Protein AF-A0A929FS46-F1 (afdb_monomer_lite)

Radius of gyration: 23.74 Å; chains: 1; bounding box: 51×20×72 Å

Structure (mmCIF, N/CA/C/O backbone):
data_AF-A0A929FS46-F1
#
_entry.id   AF-A0A929FS46-F1
#
loop_
_atom_site.group_PDB
_atom_site.id
_atom_site.type_symbol
_atom_site.label_atom_id
_atom_site.label_alt_id
_atom_site.label_comp_id
_atom_site.label_asym_id
_atom_site.label_entity_id
_atom_site.label_seq_id
_atom_site.pdbx_PDB_ins_code
_atom_site.Cartn_x
_atom_site.Cartn_y
_atom_site.Cartn_z
_atom_site.occupancy
_atom_site.B_iso_or_equiv
_atom_site.auth_seq_id
_atom_site.auth_comp_id
_atom_site.auth_asym_id
_atom_site.auth_atom_id
_atom_site.pdbx_PDB_model_num
ATOM 1 N N . LEU A 1 1 ? 11.609 1.986 12.655 1.00 62.59 1 LEU A N 1
ATOM 2 C CA . LEU A 1 1 ? 11.751 0.921 11.627 1.00 62.59 1 LEU A CA 1
ATOM 3 C C . LEU A 1 1 ? 10.542 -0.022 11.507 1.00 62.59 1 LEU A C 1
ATOM 5 O O . LEU A 1 1 ? 10.439 -0.673 10.478 1.00 62.59 1 LEU A O 1
ATOM 9 N N . LEU A 1 2 ? 9.630 -0.122 12.491 1.00 81.88 2 LEU A N 1
ATOM 10 C CA . LEU A 1 2 ? 8.421 -0.961 12.360 1.00 81.88 2 LEU A CA 1
ATOM 11 C C . LEU A 1 2 ? 7.396 -0.398 11.364 1.00 81.88 2 LEU A C 1
ATOM 13 O O . LEU A 1 2 ? 6.859 -1.152 10.566 1.00 81.88 2 LEU A O 1
ATOM 17 N N . LEU A 1 3 ? 7.193 0.918 11.361 1.00 83.88 3 LEU A N 1
ATOM 18 C CA . LEU A 1 3 ? 6.229 1.587 10.486 1.00 83.88 3 LEU A CA 1
ATOM 19 C C . LEU A 1 3 ? 6.494 1.326 8.996 1.00 83.88 3 LEU A C 1
ATOM 21 O O . LEU A 1 3 ? 5.589 0.942 8.274 1.00 83.88 3 LEU A O 1
ATOM 25 N N . LEU A 1 4 ? 7.752 1.398 8.552 1.00 84.19 4 LEU A N 1
ATOM 26 C CA . LEU A 1 4 ? 8.120 1.071 7.165 1.00 84.19 4 LEU A CA 1
ATOM 27 C C . LEU A 1 4 ? 7.799 -0.381 6.780 1.00 84.19 4 LEU A C 1
ATOM 29 O O . LEU A 1 4 ? 7.547 -0.673 5.615 1.00 84.19 4 LEU A O 1
ATOM 33 N N . ARG A 1 5 ? 7.842 -1.310 7.745 1.00 88.69 5 ARG A N 1
ATOM 34 C CA . ARG A 1 5 ? 7.459 -2.707 7.502 1.00 88.69 5 ARG A CA 1
ATOM 35 C C . ARG A 1 5 ? 5.945 -2.854 7.396 1.00 88.69 5 ARG A C 1
ATOM 37 O O . ARG A 1 5 ? 5.501 -3.644 6.577 1.00 88.69 5 ARG A O 1
ATOM 44 N N . GLU A 1 6 ? 5.190 -2.096 8.188 1.00 90.06 6 GLU A N 1
ATOM 45 C CA . GLU A 1 6 ? 3.728 -2.030 8.079 1.00 90.06 6 GLU A CA 1
ATOM 46 C C . GLU A 1 6 ? 3.308 -1.426 6.741 1.00 90.06 6 GLU A C 1
ATOM 48 O O . GLU A 1 6 ? 2.55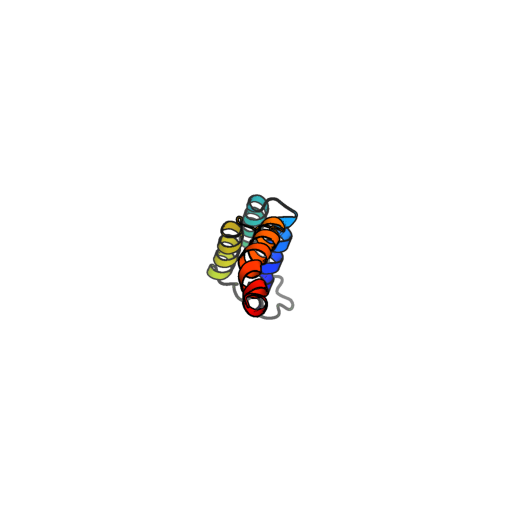4 -2.071 6.032 1.00 90.06 6 GLU A O 1
ATOM 53 N N . ILE A 1 7 ? 3.889 -0.291 6.332 1.00 89.56 7 ILE A N 1
ATOM 54 C CA . ILE A 1 7 ? 3.618 0.323 5.020 1.00 89.56 7 ILE A CA 1
ATOM 55 C C . ILE A 1 7 ? 3.901 -0.663 3.884 1.00 89.56 7 ILE A C 1
ATOM 57 O O . ILE A 1 7 ? 3.070 -0.846 3.005 1.00 89.56 7 ILE A O 1
ATOM 61 N N . ARG A 1 8 ? 5.043 -1.361 3.912 1.00 88.75 8 ARG A N 1
ATOM 62 C CA . ARG A 1 8 ? 5.349 -2.364 2.880 1.00 88.75 8 ARG A CA 1
ATOM 63 C C . ARG A 1 8 ? 4.350 -3.524 2.873 1.00 88.75 8 ARG A C 1
ATOM 65 O O . ARG A 1 8 ? 4.023 -4.039 1.810 1.00 88.75 8 ARG A O 1
ATOM 72 N N . ALA A 1 9 ? 3.910 -3.976 4.046 1.00 91.62 9 ALA A N 1
ATOM 73 C CA . ALA A 1 9 ? 2.905 -5.030 4.141 1.00 91.62 9 ALA A CA 1
ATOM 74 C C . ALA A 1 9 ? 1.545 -4.554 3.607 1.00 91.62 9 ALA A C 1
ATOM 76 O O . ALA A 1 9 ? 0.878 -5.305 2.901 1.00 91.62 9 ALA A O 1
ATOM 77 N N . ASP A 1 10 ? 1.180 -3.305 3.892 1.00 91.31 10 ASP A N 1
ATOM 78 C CA . ASP A 1 10 ? -0.037 -2.666 3.399 1.00 91.31 10 ASP A CA 1
ATOM 79 C C . ASP A 1 10 ? -0.002 -2.514 1.870 1.00 91.31 10 ASP A C 1
ATOM 81 O O . ASP A 1 10 ? -0.969 -2.863 1.200 1.00 91.31 10 ASP A O 1
ATOM 85 N N . GLN A 1 11 ? 1.135 -2.102 1.301 1.00 88.38 11 GLN A N 1
ATOM 86 C CA . GLN A 1 11 ? 1.351 -2.065 -0.152 1.00 88.38 11 GLN A CA 1
ATOM 87 C C . GLN A 1 11 ? 1.180 -3.450 -0.785 1.00 88.38 11 GLN A C 1
ATOM 89 O O . GLN A 1 11 ? 0.453 -3.599 -1.760 1.00 88.38 11 GLN A O 1
ATOM 94 N N . TRP A 1 12 ? 1.807 -4.480 -0.208 1.00 90.44 12 TRP A N 1
ATOM 95 C CA . TRP A 1 12 ? 1.674 -5.846 -0.716 1.00 90.44 12 TRP A CA 1
ATOM 96 C C . TRP A 1 12 ? 0.223 -6.345 -0.656 1.00 90.44 12 TRP A C 1
ATOM 98 O O . TRP A 1 12 ? -0.236 -7.044 -1.554 1.00 90.44 12 TRP A O 1
ATOM 108 N N . ALA A 1 13 ? -0.529 -5.962 0.378 1.00 90.69 13 ALA A N 1
ATOM 109 C CA . ALA A 1 13 ? -1.953 -6.263 0.450 1.00 90.69 13 ALA A CA 1
ATOM 110 C C . ALA A 1 13 ? -2.750 -5.508 -0.629 1.00 90.69 13 ALA A C 1
ATOM 112 O O . ALA A 1 13 ? -3.613 -6.111 -1.261 1.00 90.69 13 ALA A O 1
ATOM 113 N N . ALA A 1 14 ? -2.434 -4.238 -0.895 1.00 90.12 14 ALA A N 1
ATOM 114 C CA . ALA A 1 14 ? -3.089 -3.430 -1.927 1.00 90.12 14 ALA A CA 1
ATOM 115 C C . ALA A 1 14 ? -2.855 -3.945 -3.365 1.00 90.12 14 ALA A C 1
ATOM 117 O O . ALA A 1 14 ? -3.645 -3.645 -4.256 1.00 90.12 14 ALA A O 1
ATOM 118 N N . GLU A 1 15 ? -1.814 -4.751 -3.608 1.00 87.88 15 GLU A N 1
ATOM 119 C CA . GLU A 1 15 ? -1.644 -5.469 -4.885 1.00 87.88 15 GLU A CA 1
ATOM 120 C C . GLU A 1 15 ? -2.669 -6.607 -5.060 1.00 87.88 15 GLU A C 1
ATOM 122 O O . GLU A 1 15 ? -2.998 -6.990 -6.183 1.00 87.88 15 GLU A O 1
ATOM 127 N N . GLN A 1 16 ? -3.184 -7.150 -3.953 1.00 88.94 16 GLN A N 1
ATOM 128 C CA . GLN A 1 16 ? -4.038 -8.340 -3.924 1.00 88.94 16 GLN A CA 1
ATOM 129 C C . GLN A 1 16 ? -5.517 -8.019 -3.659 1.00 88.94 16 GLN A C 1
ATOM 131 O O . GLN A 1 16 ? -6.388 -8.815 -4.016 1.00 88.94 16 GLN A O 1
ATOM 136 N N . VAL A 1 17 ? -5.809 -6.885 -3.017 1.00 88.94 17 VAL A N 1
ATOM 137 C CA . VAL A 1 17 ? -7.162 -6.422 -2.678 1.00 88.94 17 VAL A CA 1
ATOM 138 C C . VAL A 1 17 ? -7.339 -4.942 -3.004 1.00 88.94 17 VAL A C 1
ATOM 140 O O . VAL A 1 17 ? -6.368 -4.209 -3.149 1.00 88.94 17 VAL A O 1
ATOM 143 N N . ASP A 1 18 ? -8.590 -4.486 -3.086 1.00 89.50 18 ASP A N 1
ATOM 144 C CA . ASP A 1 18 ? -8.896 -3.067 -3.278 1.00 89.50 18 ASP A CA 1
ATOM 145 C C . ASP A 1 18 ? -8.286 -2.214 -2.147 1.00 89.50 18 ASP A C 1
ATOM 147 O O . ASP A 1 18 ? -8.539 -2.448 -0.960 1.00 89.50 18 ASP A O 1
ATOM 151 N N . PHE A 1 19 ? -7.475 -1.224 -2.526 1.00 87.69 19 PHE A N 1
ATOM 152 C CA . PHE A 1 19 ? -6.752 -0.359 -1.596 1.00 87.69 19 PHE A CA 1
ATOM 153 C C . PHE A 1 19 ? -7.688 0.464 -0.694 1.00 87.69 19 PHE A C 1
ATOM 155 O O . PHE A 1 19 ? -7.345 0.738 0.457 1.00 87.69 19 PHE A O 1
ATOM 162 N N . LEU A 1 20 ? -8.879 0.834 -1.180 1.00 89.75 20 LEU A N 1
ATOM 163 C CA . LEU A 1 20 ? -9.856 1.604 -0.414 1.00 89.75 20 LEU A CA 1
ATOM 164 C C . LEU A 1 20 ? -10.523 0.723 0.646 1.00 89.75 20 LEU A C 1
ATOM 166 O O . LEU A 1 20 ? -10.665 1.145 1.793 1.00 89.75 20 LEU A O 1
ATOM 170 N N . LEU A 1 21 ? -10.852 -0.522 0.286 1.00 92.00 21 LEU A N 1
ATOM 171 C CA . LEU A 1 21 ? -11.360 -1.526 1.226 1.00 92.00 21 LEU A CA 1
ATOM 172 C C . LEU A 1 21 ? -10.312 -1.835 2.303 1.00 92.00 21 LEU A C 1
ATOM 174 O O . LEU A 1 21 ? -10.634 -1.935 3.489 1.00 92.00 21 LEU A O 1
ATOM 178 N N . LEU A 1 22 ? -9.039 -1.929 1.912 1.00 91.44 22 LEU A N 1
ATOM 179 C CA . LEU A 1 22 ? -7.936 -2.112 2.848 1.00 91.44 22 LEU A CA 1
ATOM 180 C C . LEU A 1 22 ? -7.828 -0.932 3.831 1.00 91.44 22 LEU A C 1
ATOM 182 O O . LEU A 1 22 ? -7.786 -1.160 5.042 1.00 91.44 22 LEU A O 1
ATOM 186 N N . ALA A 1 23 ? -7.858 0.313 3.348 1.00 91.25 23 ALA A N 1
ATOM 187 C CA . ALA A 1 23 ? -7.827 1.504 4.201 1.00 91.25 23 ALA A CA 1
ATOM 188 C C . ALA A 1 23 ? -9.028 1.571 5.167 1.00 91.25 23 ALA A C 1
ATOM 190 O O . ALA A 1 23 ? -8.863 1.884 6.349 1.00 91.25 23 ALA A O 1
ATOM 191 N N . GLU A 1 24 ? -10.226 1.216 4.697 1.00 91.38 24 GLU A N 1
ATOM 192 C CA . GLU A 1 24 ? -11.431 1.145 5.525 1.00 91.38 24 GLU A CA 1
ATOM 193 C C . GLU A 1 24 ? -11.287 0.092 6.634 1.00 91.38 24 GLU A C 1
ATOM 195 O O . GLU A 1 24 ? -11.545 0.373 7.807 1.00 91.38 24 GLU A O 1
ATOM 200 N N . SER A 1 25 ? -10.798 -1.103 6.291 1.00 90.94 25 SER A N 1
ATOM 201 C CA . SER A 1 25 ? -10.586 -2.180 7.260 1.00 90.94 25 SER A CA 1
ATOM 202 C C . SER A 1 25 ? -9.599 -1.783 8.367 1.00 90.94 25 SER A C 1
ATOM 204 O O . SER A 1 25 ? -9.829 -2.087 9.540 1.00 90.94 25 SER A O 1
ATOM 206 N N . LEU A 1 26 ? -8.548 -1.024 8.032 1.00 89.19 26 LEU A N 1
ATOM 207 C CA . LEU A 1 26 ? -7.587 -0.499 9.005 1.00 89.19 26 LEU A CA 1
ATOM 208 C C . LEU A 1 26 ? -8.243 0.485 9.983 1.00 89.19 26 LEU A C 1
ATOM 210 O O . LEU A 1 26 ? -7.988 0.413 11.189 1.00 89.19 26 LEU A O 1
ATOM 214 N N . LEU A 1 27 ? -9.120 1.367 9.491 1.00 88.38 27 LEU A N 1
ATOM 215 C CA . LEU A 1 27 ? -9.898 2.277 10.337 1.00 88.38 27 LEU A CA 1
ATOM 216 C C . LEU A 1 27 ? -10.862 1.521 11.259 1.00 88.38 27 LEU A C 1
ATOM 218 O O . LEU A 1 27 ? -10.979 1.866 12.440 1.00 88.38 27 LEU A O 1
ATOM 222 N N . MET A 1 28 ? -11.520 0.469 10.763 1.00 88.12 28 MET A N 1
ATOM 223 C CA . MET A 1 28 ? -12.410 -0.364 11.581 1.00 88.12 28 MET A CA 1
ATOM 224 C C . MET A 1 28 ? -11.656 -1.060 12.720 1.00 88.12 28 MET A C 1
ATOM 226 O O . MET A 1 28 ? -12.106 -1.042 13.863 1.00 88.12 28 MET A O 1
ATOM 230 N N . VAL A 1 29 ? -10.482 -1.634 12.441 1.00 84.19 29 VAL A N 1
ATOM 231 C CA . VAL A 1 29 ? -9.692 -2.355 13.454 1.00 84.19 29 VAL A CA 1
ATOM 232 C C . VAL A 1 29 ? -9.225 -1.428 14.575 1.00 84.19 29 VAL A C 1
ATOM 234 O O . VAL A 1 29 ? -9.264 -1.813 15.740 1.00 84.19 29 VAL A O 1
ATOM 237 N N . VAL A 1 30 ? -8.804 -0.203 14.252 1.00 79.38 30 VAL A N 1
ATOM 238 C CA . VAL A 1 30 ? -8.315 0.746 15.269 1.00 79.38 30 VAL A CA 1
ATOM 239 C C . VAL A 1 30 ? -9.445 1.435 16.032 1.00 79.38 30 VAL A C 1
ATOM 241 O O . VAL A 1 30 ? -9.256 1.825 17.183 1.00 79.38 30 VAL A O 1
ATOM 244 N N . SER A 1 31 ? -10.625 1.574 15.427 1.00 79.31 31 SER A N 1
ATOM 245 C CA . SER A 1 31 ? -11.808 2.103 16.118 1.00 79.31 31 SER A CA 1
ATOM 246 C C . SER A 1 31 ? -12.490 1.075 17.027 1.00 79.31 31 SER A C 1
ATOM 248 O O . SER A 1 31 ? -13.273 1.464 17.897 1.00 79.31 31 SER A O 1
ATOM 250 N N . ALA A 1 32 ? -12.177 -0.217 16.880 1.00 76.56 32 ALA A N 1
ATOM 251 C CA . ALA A 1 32 ? -12.696 -1.257 17.753 1.00 76.56 32 ALA A CA 1
ATOM 252 C C . ALA A 1 32 ? -12.187 -1.069 19.199 1.00 76.56 32 ALA A C 1
ATOM 254 O O . ALA A 1 32 ? -10.979 -0.942 19.424 1.00 76.56 32 ALA A O 1
ATOM 255 N N . PRO A 1 33 ? -13.076 -1.067 20.211 1.00 62.03 33 PRO A N 1
ATOM 256 C CA . PRO A 1 33 ? -12.661 -0.932 21.598 1.00 62.03 33 PRO A CA 1
ATOM 257 C C . PRO A 1 33 ? -11.817 -2.142 22.007 1.00 62.03 33 PRO A C 1
ATOM 259 O O . PRO A 1 33 ? -12.307 -3.268 22.092 1.00 62.03 33 PRO A O 1
ATOM 262 N N . LEU A 1 34 ? -10.533 -1.897 22.272 1.00 62.84 34 LEU A N 1
ATOM 263 C CA . LEU A 1 34 ? -9.609 -2.901 22.785 1.00 62.84 34 LEU A CA 1
ATOM 264 C C . LEU A 1 34 ? -10.052 -3.309 24.194 1.00 62.84 34 LEU A C 1
ATOM 266 O O . LEU A 1 34 ? -9.750 -2.623 25.174 1.00 62.84 34 LEU A O 1
ATOM 270 N N . MET A 1 35 ? -10.759 -4.433 24.307 1.00 56.12 35 MET A N 1
ATOM 271 C CA . MET A 1 35 ? -10.958 -5.101 25.590 1.00 56.12 35 MET A CA 1
ATOM 272 C C . MET A 1 35 ? -9.603 -5.628 26.065 1.00 56.12 35 MET A C 1
ATOM 274 O O . MET A 1 35 ? -9.140 -6.684 25.643 1.00 56.12 35 MET A O 1
ATOM 278 N N . HIS A 1 36 ? -8.921 -4.837 26.890 1.00 55.69 36 HIS A N 1
ATOM 279 C CA . HIS A 1 36 ? -7.628 -5.200 27.453 1.00 55.69 36 HIS A CA 1
ATOM 280 C C . HIS A 1 36 ? -7.838 -6.290 28.510 1.00 55.69 36 HIS A C 1
ATOM 282 O O . HIS A 1 36 ? -8.370 -6.026 29.585 1.00 55.69 36 HIS A O 1
ATOM 288 N N . SER A 1 37 ? -7.421 -7.520 28.206 1.00 53.16 37 SER A N 1
ATOM 289 C CA . SER A 1 37 ? -7.243 -8.563 29.220 1.00 53.16 37 SER A CA 1
ATOM 290 C C . SER A 1 37 ? -5.978 -8.238 30.015 1.00 53.16 37 SER A C 1
ATOM 292 O O . SER A 1 37 ? -4.897 -8.160 29.438 1.00 53.16 37 SER A O 1
ATOM 294 N N . GLU A 1 38 ? -6.095 -8.036 31.329 1.00 53.78 38 GLU A N 1
ATOM 295 C CA . GLU A 1 38 ? -5.012 -7.556 32.210 1.00 53.78 38 GLU A CA 1
ATOM 296 C C . GLU A 1 38 ? -3.828 -8.531 32.396 1.00 53.78 38 GLU A C 1
ATOM 298 O O . GLU A 1 38 ? -2.885 -8.261 33.138 1.00 53.78 38 GLU A O 1
ATOM 303 N N . SER A 1 39 ? -3.819 -9.671 31.714 1.00 53.91 39 SER A N 1
ATOM 304 C CA . SER A 1 39 ? -2.769 -10.676 31.840 1.00 53.91 39 SER A CA 1
ATOM 305 C C . SER A 1 39 ? -1.734 -10.544 30.715 1.00 53.91 39 SER A C 1
ATOM 307 O O . SER A 1 39 ? -1.947 -11.036 29.610 1.00 53.91 39 SER A O 1
ATOM 309 N N . PHE A 1 40 ? -0.574 -9.958 31.030 1.00 52.16 40 PHE A N 1
ATOM 310 C CA . PHE A 1 40 ? 0.662 -10.057 30.233 1.00 52.16 40 PHE A CA 1
ATOM 311 C C . PHE A 1 40 ? 0.713 -9.263 28.906 1.00 52.16 40 PHE A C 1
ATOM 313 O O . PHE A 1 40 ? 1.127 -9.768 27.863 1.00 52.16 40 PHE A O 1
ATOM 320 N N . CYS A 1 41 ? 0.389 -7.969 28.938 1.00 54.06 41 CYS A N 1
ATOM 321 C CA . CYS A 1 41 ? 0.710 -7.071 27.824 1.00 54.06 41 CYS A CA 1
ATOM 322 C C . CYS A 1 41 ? 2.190 -6.657 27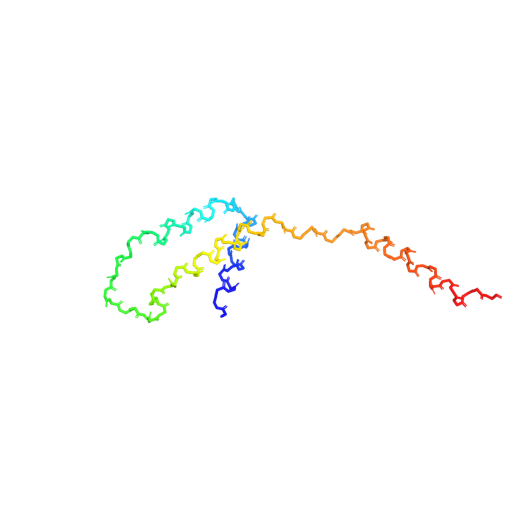.871 1.00 54.06 41 CYS A C 1
ATOM 324 O O . CYS A 1 41 ? 2.589 -5.820 28.681 1.00 54.06 41 CYS A O 1
ATOM 326 N N . ALA A 1 42 ? 3.018 -7.206 26.977 1.00 54.53 42 ALA A N 1
ATOM 327 C CA . ALA A 1 42 ? 4.307 -6.592 26.666 1.00 54.53 42 ALA A CA 1
ATOM 328 C C . ALA A 1 42 ? 4.050 -5.155 26.169 1.00 54.53 42 ALA A C 1
ATOM 330 O O . ALA A 1 42 ? 3.189 -4.941 25.315 1.00 54.53 42 ALA A O 1
ATOM 331 N N . ALA A 1 43 ? 4.782 -4.170 26.698 1.00 52.12 43 ALA A N 1
ATOM 332 C CA . ALA A 1 43 ? 4.581 -2.731 26.476 1.00 52.12 43 ALA A CA 1
ATOM 333 C C . ALA A 1 43 ? 4.890 -2.236 25.039 1.00 52.12 43 ALA A C 1
ATOM 335 O O . ALA A 1 43 ? 5.335 -1.110 24.841 1.00 52.12 43 ALA A O 1
ATOM 336 N N . PHE A 1 44 ? 4.651 -3.058 24.016 1.00 53.25 44 PHE A N 1
ATOM 337 C CA . PHE A 1 44 ? 4.690 -2.653 22.609 1.00 53.25 44 PHE A CA 1
ATOM 338 C C . PHE A 1 44 ? 3.411 -1.924 22.163 1.00 53.25 44 PHE A C 1
ATOM 340 O O . PHE A 1 44 ? 3.398 -1.338 21.084 1.00 53.25 44 PHE A O 1
ATOM 347 N N . SER A 1 45 ? 2.351 -1.947 22.982 1.00 50.31 45 SER A N 1
ATOM 348 C CA . SER A 1 45 ? 1.011 -1.444 22.638 1.00 50.31 45 SER A CA 1
ATOM 349 C C . SER A 1 45 ? 0.619 -0.128 23.324 1.00 50.31 45 SER A C 1
ATOM 351 O O . SER A 1 45 ? -0.550 0.252 23.261 1.00 50.31 45 SER A O 1
ATOM 353 N N . CYS A 1 46 ? 1.539 0.581 23.988 1.00 48.22 46 CYS A N 1
ATOM 354 C CA . CYS A 1 46 ? 1.229 1.891 24.570 1.00 48.22 46 CYS A CA 1
ATOM 355 C C . CYS A 1 46 ? 0.921 2.883 23.443 1.00 48.22 46 CYS A C 1
ATOM 357 O O . CYS A 1 46 ? 1.838 3.479 22.893 1.00 48.22 46 CYS A O 1
ATOM 359 N N . ALA A 1 47 ? -0.364 2.973 23.085 1.00 56.16 47 ALA A N 1
ATOM 360 C CA . ALA A 1 47 ? -0.968 3.850 22.094 1.00 56.16 47 ALA A CA 1
ATOM 361 C C . ALA A 1 47 ? -0.083 4.063 20.859 1.00 56.16 47 ALA A C 1
ATOM 363 O O . ALA A 1 47 ? 0.708 5.006 20.809 1.00 56.16 47 ALA A O 1
ATOM 364 N N . ALA A 1 48 ? -0.239 3.217 19.832 1.00 59.12 48 ALA A N 1
ATOM 365 C CA . ALA A 1 48 ? 0.245 3.596 18.509 1.00 59.12 48 ALA A CA 1
ATOM 366 C C . ALA A 1 48 ? -0.282 5.020 18.227 1.00 59.12 48 ALA A C 1
ATOM 368 O O . ALA A 1 48 ? -1.497 5.230 18.290 1.00 59.12 48 ALA A O 1
ATOM 369 N N . PRO A 1 49 ? 0.600 6.020 18.042 1.00 63.50 49 PRO A N 1
ATOM 370 C CA . PRO A 1 49 ? 0.166 7.404 17.922 1.00 63.50 49 PRO A CA 1
ATOM 371 C C . PRO A 1 49 ? -0.776 7.508 16.723 1.00 63.50 49 PRO A C 1
ATOM 373 O O . PRO A 1 49 ? -0.531 6.845 15.717 1.00 63.50 49 PRO A O 1
ATOM 376 N N . LYS A 1 50 ? -1.838 8.323 16.805 1.00 64.50 50 LYS A N 1
ATOM 377 C CA . LYS A 1 50 ? -2.776 8.537 15.680 1.00 64.50 50 LYS A CA 1
ATOM 378 C C . LYS A 1 50 ? -2.039 8.785 14.358 1.00 64.50 50 LYS A C 1
ATOM 380 O O . LYS A 1 50 ? -2.381 8.174 13.351 1.00 64.50 50 LYS A O 1
ATOM 385 N N . ASN A 1 51 ? -0.951 9.549 14.430 1.00 77.56 51 ASN A N 1
ATOM 386 C CA . ASN A 1 51 ? -0.066 9.866 13.313 1.00 77.56 51 ASN A CA 1
ATOM 387 C C . ASN A 1 51 ? 0.471 8.621 12.582 1.00 77.56 51 ASN A C 1
ATOM 389 O O . ASN A 1 51 ? 0.719 8.685 11.392 1.00 77.56 51 ASN A O 1
ATOM 393 N N . ARG A 1 52 ? 0.629 7.472 13.256 1.00 83.06 52 ARG A N 1
ATOM 394 C CA . ARG A 1 52 ? 1.115 6.226 12.641 1.00 83.06 52 ARG A CA 1
ATOM 395 C C . ARG A 1 52 ? 0.068 5.544 11.765 1.00 83.06 52 ARG A C 1
ATOM 397 O O . ARG A 1 52 ? 0.431 4.943 10.761 1.00 83.06 52 ARG A O 1
ATOM 404 N N . LEU A 1 53 ? -1.204 5.569 12.163 1.00 86.06 53 LEU A N 1
ATOM 405 C CA . LEU A 1 53 ? -2.281 5.049 11.316 1.00 86.06 53 LEU A CA 1
ATOM 406 C C . LEU A 1 53 ? -2.518 5.993 10.135 1.00 86.06 53 LEU A C 1
ATOM 408 O O . LEU A 1 53 ? -2.661 5.529 9.011 1.00 86.06 53 LEU A O 1
ATOM 412 N N . GLU A 1 54 ? -2.499 7.297 10.394 1.00 86.88 54 GLU A N 1
ATOM 413 C CA . GLU A 1 54 ? -2.592 8.329 9.362 1.00 86.88 54 GLU A CA 1
ATOM 414 C C . GLU A 1 54 ? -1.486 8.166 8.310 1.00 86.88 54 GLU A C 1
ATOM 416 O O . GLU A 1 54 ? -1.798 8.028 7.135 1.00 86.88 54 GLU A O 1
ATOM 421 N N . GLU A 1 55 ? -0.228 8.000 8.729 1.00 87.88 55 GLU A N 1
ATOM 422 C CA . GLU A 1 55 ? 0.914 7.780 7.828 1.00 87.88 55 GLU A CA 1
ATOM 423 C C . GLU A 1 55 ? 0.767 6.504 6.975 1.00 87.88 55 GLU A C 1
ATOM 425 O O . GLU A 1 55 ? 1.157 6.483 5.810 1.00 87.88 55 GLU A O 1
ATOM 430 N N . ARG A 1 56 ? 0.155 5.439 7.516 1.00 90.50 56 ARG A N 1
ATOM 431 C CA . ARG A 1 56 ? -0.129 4.208 6.754 1.00 90.50 56 ARG A CA 1
ATOM 432 C C . ARG A 1 56 ? -1.232 4.407 5.716 1.00 90.50 56 ARG A C 1
ATOM 434 O O . ARG A 1 56 ? -1.104 3.917 4.598 1.00 90.50 56 ARG A O 1
ATOM 441 N N . ILE A 1 57 ? -2.300 5.120 6.076 1.00 87.44 57 ILE A N 1
ATOM 442 C CA . ILE A 1 57 ? -3.413 5.416 5.164 1.00 87.44 57 ILE A CA 1
ATOM 443 C C . ILE A 1 57 ? -2.953 6.373 4.062 1.00 87.44 57 ILE A C 1
ATOM 445 O O . ILE A 1 57 ? -3.244 6.136 2.894 1.00 87.44 57 ILE A O 1
ATOM 449 N N . GLU A 1 58 ? -2.201 7.417 4.405 1.00 88.50 58 GLU A N 1
ATOM 450 C CA . GLU A 1 58 ? -1.645 8.352 3.427 1.00 88.50 58 GLU A CA 1
ATOM 451 C C . GLU A 1 58 ? -0.702 7.650 2.446 1.00 88.50 58 GLU A C 1
ATOM 453 O O . GLU A 1 58 ? -0.820 7.868 1.242 1.00 88.50 58 GLU A O 1
ATOM 458 N N . ALA A 1 59 ? 0.178 6.763 2.927 1.00 86.44 59 ALA A N 1
ATOM 459 C CA . ALA A 1 59 ? 1.045 5.97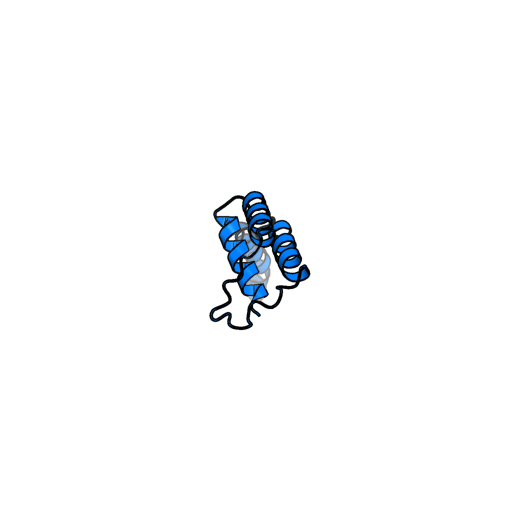2 2.056 1.00 86.44 59 ALA A CA 1
ATOM 460 C C . ALA A 1 59 ? 0.236 5.066 1.110 1.00 86.44 59 ALA A C 1
ATOM 462 O O . ALA A 1 59 ? 0.455 5.095 -0.099 1.00 86.44 59 ALA A O 1
ATOM 463 N N . LEU A 1 60 ? -0.760 4.338 1.635 1.00 87.00 60 LEU A N 1
ATOM 464 C CA . LEU A 1 60 ? -1.664 3.500 0.837 1.00 87.00 60 LEU A 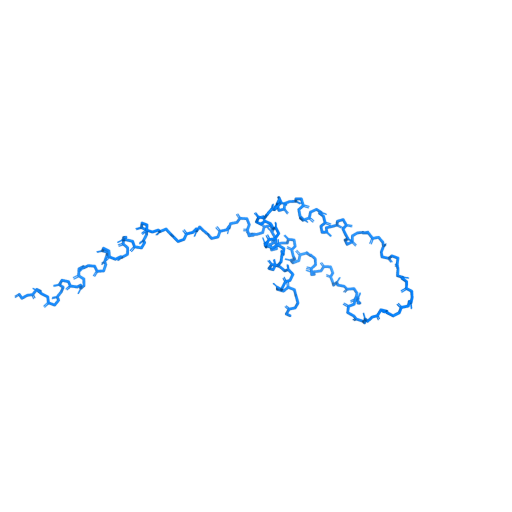CA 1
ATOM 465 C C . LEU A 1 60 ? -2.381 4.278 -0.278 1.00 87.00 60 LEU A C 1
ATOM 467 O O . LEU A 1 60 ? -2.530 3.766 -1.384 1.00 87.00 60 LEU A O 1
ATOM 471 N N . LEU A 1 61 ? -2.821 5.508 0.004 1.00 84.69 61 LEU A N 1
ATOM 472 C CA . LEU A 1 61 ? -3.524 6.360 -0.961 1.00 84.69 61 LEU A CA 1
ATOM 473 C C . LEU A 1 61 ? -2.574 7.047 -1.957 1.00 84.69 61 LEU A C 1
ATOM 475 O O . LEU A 1 61 ? -2.956 7.314 -3.096 1.00 84.69 61 LEU A O 1
ATOM 479 N N . ALA A 1 62 ? -1.339 7.351 -1.556 1.00 82.50 62 ALA A N 1
ATOM 480 C CA . ALA A 1 62 ? -0.353 7.996 -2.422 1.00 82.50 62 ALA A CA 1
ATOM 481 C C . ALA A 1 62 ? 0.217 7.036 -3.482 1.00 82.50 62 ALA A C 1
ATOM 483 O O . ALA A 1 62 ? 0.499 7.447 -4.610 1.00 82.50 62 ALA A O 1
ATOM 484 N N . GLU A 1 63 ? 0.361 5.752 -3.147 1.00 66.00 63 GLU A N 1
ATOM 485 C CA . GLU A 1 63 ? 1.039 4.749 -3.982 1.00 66.00 63 GLU A CA 1
ATOM 486 C C . GLU A 1 63 ? 0.163 4.053 -5.028 1.00 66.00 63 GLU A C 1
ATOM 488 O O . GLU A 1 63 ? 0.647 3.181 -5.748 1.00 66.00 63 GLU A O 1
ATOM 493 N N . THR A 1 64 ? -1.079 4.508 -5.234 1.00 61.16 64 THR A N 1
ATOM 494 C CA . THR A 1 64 ? -1.902 4.095 -6.392 1.00 61.16 64 THR A CA 1
ATOM 495 C C . THR A 1 64 ? -1.196 4.293 -7.747 1.00 61.16 64 THR A C 1
ATOM 497 O O . THR A 1 64 ? -1.579 3.691 -8.750 1.00 61.16 64 THR A O 1
ATOM 500 N N . HIS A 1 65 ? -0.133 5.101 -7.791 1.00 58.00 65 HIS A N 1
ATOM 501 C CA . HIS A 1 65 ? 0.832 5.141 -8.886 1.00 58.00 65 HIS A CA 1
ATOM 502 C C . HIS A 1 65 ? 1.929 4.083 -8.697 1.00 58.00 65 HIS A C 1
ATOM 504 O O . HIS A 1 65 ? 3.069 4.404 -8.358 1.00 58.00 65 HIS A O 1
ATOM 510 N N . LEU A 1 66 ? 1.612 2.814 -8.962 1.00 62.03 66 LEU A N 1
ATOM 511 C CA . LEU A 1 66 ? 2.648 1.787 -9.080 1.00 62.03 66 LEU A CA 1
ATOM 512 C C . LEU A 1 66 ? 3.676 2.215 -10.147 1.00 62.03 66 LEU A C 1
ATOM 514 O O . LEU A 1 66 ? 3.279 2.691 -11.221 1.00 62.03 66 LEU A O 1
ATOM 518 N N . PRO A 1 67 ? 4.991 2.051 -9.900 1.00 62.03 67 PRO A N 1
ATOM 519 C CA . PRO A 1 67 ? 5.988 2.282 -10.931 1.00 62.03 67 PRO A CA 1
ATOM 520 C C . PRO A 1 67 ? 5.673 1.360 -12.108 1.00 62.03 67 PRO A C 1
ATOM 522 O O . PRO A 1 67 ? 5.596 0.140 -11.953 1.00 62.03 67 PRO A O 1
ATOM 525 N N . GLN A 1 68 ? 5.456 1.948 -13.288 1.00 68.19 68 GLN A N 1
ATOM 526 C CA . GLN A 1 68 ? 5.244 1.164 -14.499 1.00 68.1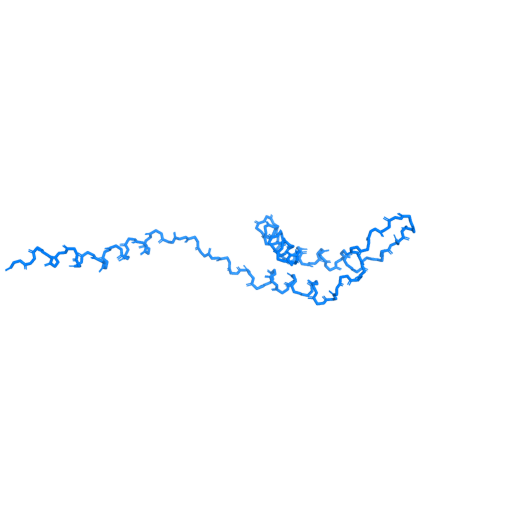9 68 GLN A CA 1
ATOM 527 C C . GLN A 1 68 ? 6.403 0.171 -14.656 1.00 68.19 68 GLN A C 1
ATOM 529 O O . GLN A 1 68 ? 7.561 0.556 -14.448 1.00 68.19 68 GLN A O 1
ATOM 534 N N . PRO A 1 69 ? 6.116 -1.092 -15.024 1.00 73.38 69 PRO A N 1
ATOM 535 C CA . PRO A 1 69 ? 7.166 -2.067 -15.259 1.00 73.38 69 PRO A CA 1
ATOM 536 C C . PRO A 1 69 ? 8.168 -1.496 -16.269 1.00 73.38 69 PRO A C 1
ATOM 538 O O . PRO A 1 69 ? 7.770 -0.739 -17.165 1.00 73.38 69 PRO A O 1
ATOM 541 N N . PRO A 1 70 ? 9.464 -1.829 -16.133 1.00 74.31 70 PRO A N 1
ATOM 542 C CA . PRO A 1 70 ? 10.501 -1.275 -16.988 1.00 74.31 70 PRO A CA 1
ATOM 543 C C . PRO A 1 70 ? 10.124 -1.483 -18.456 1.00 74.31 70 PRO A C 1
ATOM 545 O O . PRO A 1 70 ? 9.984 -2.609 -18.934 1.00 74.31 70 PRO A O 1
ATOM 548 N N . ASN A 1 71 ? 9.915 -0.376 -19.167 1.00 82.50 71 ASN A N 1
ATOM 549 C CA . ASN A 1 71 ? 9.488 -0.420 -20.554 1.00 82.50 71 ASN A CA 1
ATOM 550 C C . ASN A 1 71 ? 10.669 -0.867 -21.425 1.00 82.50 71 ASN A C 1
ATOM 552 O O . ASN A 1 71 ? 11.598 -0.094 -21.667 1.00 82.50 71 ASN A O 1
ATOM 556 N N . TRP A 1 72 ? 10.622 -2.105 -21.920 1.00 84.94 72 TRP A N 1
ATOM 557 C CA . TRP A 1 72 ? 11.656 -2.669 -22.791 1.00 84.94 72 TRP A CA 1
ATOM 558 C C . TRP A 1 72 ? 11.921 -1.807 -24.036 1.00 84.94 72 TRP A C 1
ATOM 560 O O . TRP A 1 72 ? 13.066 -1.676 -24.467 1.00 84.94 72 TRP A O 1
ATOM 570 N N . TYR A 1 73 ? 10.894 -1.133 -24.567 1.00 88.56 73 TYR A N 1
ATOM 571 C CA . TYR A 1 73 ? 11.065 -0.187 -25.671 1.00 88.56 73 TYR A CA 1
ATOM 572 C C . TYR A 1 73 ? 11.933 1.010 -25.268 1.00 88.56 73 TYR A C 1
ATOM 574 O O . TYR A 1 73 ? 12.775 1.435 -26.053 1.00 88.56 73 TYR A O 1
ATOM 582 N N . SER A 1 74 ? 11.787 1.524 -24.041 1.00 86.00 74 SER A N 1
ATOM 583 C CA . SER A 1 74 ? 12.633 2.606 -23.513 1.00 86.00 74 SER A CA 1
ATOM 584 C C . SER A 1 74 ? 14.102 2.178 -23.433 1.00 86.00 74 SER A C 1
ATOM 586 O O . SER A 1 74 ? 14.992 2.923 -23.840 1.00 86.00 74 SER A O 1
ATOM 588 N N . LEU A 1 75 ? 14.360 0.935 -23.007 1.00 88.31 75 LEU A N 1
ATOM 589 C CA . LEU A 1 75 ? 15.710 0.370 -22.986 1.00 88.31 75 LEU A CA 1
ATOM 590 C C . LEU A 1 75 ? 16.304 0.247 -24.400 1.00 88.31 75 LEU A C 1
ATOM 592 O O . LEU A 1 75 ? 17.469 0.581 -24.606 1.00 88.31 75 LEU A O 1
ATOM 596 N N . MET A 1 76 ? 15.511 -0.181 -25.387 1.00 91.56 76 MET A N 1
ATOM 597 C CA . MET A 1 76 ? 15.965 -0.233 -26.782 1.00 91.56 76 MET A CA 1
ATOM 598 C C . MET A 1 76 ? 16.285 1.158 -27.347 1.00 91.56 76 MET A C 1
ATOM 600 O O . MET A 1 76 ? 17.312 1.319 -28.005 1.00 91.56 76 MET A O 1
ATOM 604 N N . TRP A 1 77 ? 15.456 2.169 -27.068 1.00 92.62 77 TRP A N 1
ATOM 605 C CA . TRP A 1 77 ? 15.718 3.554 -27.479 1.00 92.62 77 TRP A CA 1
ATOM 606 C C . TRP A 1 77 ? 16.974 4.129 -26.826 1.00 92.62 77 TRP A C 1
ATOM 608 O O . TRP A 1 77 ? 17.760 4.801 -27.496 1.00 92.62 77 TRP A O 1
ATOM 618 N N . LEU A 1 78 ? 17.200 3.820 -25.547 1.00 90.50 78 LEU A N 1
ATOM 619 C CA . LEU A 1 78 ? 18.426 4.182 -24.843 1.00 90.50 78 LEU A CA 1
ATOM 620 C C . LEU A 1 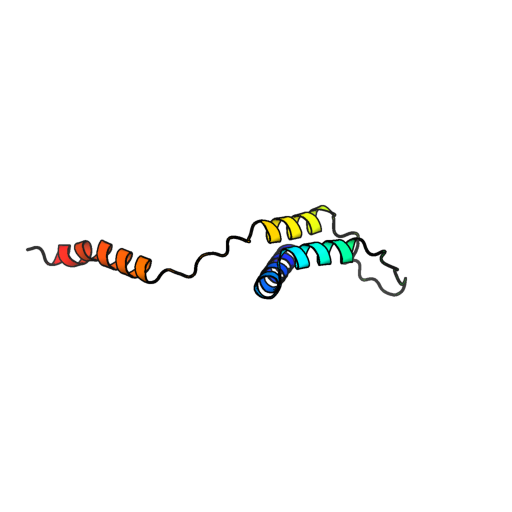78 ? 19.654 3.583 -25.546 1.00 90.50 78 LEU A C 1
ATOM 622 O O . LEU A 1 78 ? 20.584 4.317 -25.876 1.00 90.50 78 LEU A O 1
ATOM 626 N N . LEU A 1 79 ? 19.642 2.279 -25.839 1.00 91.94 79 LEU A N 1
ATOM 627 C CA . LEU A 1 79 ? 20.736 1.613 -26.556 1.00 91.94 79 LEU A CA 1
ATOM 628 C C . LEU A 1 79 ? 20.971 2.213 -27.950 1.00 91.94 79 LEU A C 1
ATOM 630 O O . LEU A 1 79 ? 22.119 2.437 -28.332 1.00 91.94 79 LEU A O 1
ATOM 634 N N . LEU A 1 80 ? 19.902 2.531 -28.686 1.00 91.44 80 LEU A N 1
ATOM 635 C CA . LEU A 1 80 ? 20.000 3.166 -30.001 1.00 91.44 80 LEU A CA 1
ATOM 636 C C . LEU A 1 80 ? 20.604 4.578 -29.914 1.00 91.44 80 LEU A C 1
ATOM 638 O O . LEU A 1 80 ? 21.401 4.956 -30.766 1.00 91.44 80 LEU A O 1
ATOM 642 N N . SER A 1 81 ? 20.279 5.341 -28.866 1.00 89.88 81 SER A N 1
ATOM 643 C CA . SER A 1 81 ? 20.867 6.667 -28.626 1.00 89.88 81 SER A CA 1
ATOM 644 C C . SER A 1 81 ? 22.364 6.616 -28.300 1.00 89.88 81 SER A C 1
ATOM 646 O O . SER A 1 81 ? 23.090 7.564 -28.593 1.00 89.88 81 SER A O 1
ATOM 648 N N . LEU A 1 82 ? 22.840 5.496 -27.744 1.00 90.31 82 LEU A N 1
ATOM 649 C CA . LEU A 1 82 ? 24.251 5.263 -27.430 1.00 90.31 82 LEU A CA 1
ATOM 650 C C . LEU A 1 82 ? 25.048 4.697 -28.616 1.00 90.31 82 LEU A C 1
ATOM 652 O O . LEU A 1 82 ? 26.274 4.785 -28.632 1.00 90.31 82 LEU A O 1
ATOM 656 N N . PHE A 1 83 ? 24.364 4.149 -29.622 1.00 89.06 83 PHE A N 1
ATOM 657 C CA . PHE A 1 83 ? 24.956 3.648 -30.861 1.00 89.06 83 PHE A CA 1
ATOM 658 C C . PHE A 1 83 ? 25.959 4.610 -31.531 1.00 89.06 83 PHE A C 1
ATOM 660 O O . PHE A 1 83 ? 27.054 4.155 -31.859 1.00 89.06 83 PHE A O 1
ATOM 667 N N . PRO A 1 84 ? 25.686 5.924 -31.701 1.00 83.75 84 PRO A N 1
ATOM 668 C CA . PRO A 1 84 ? 26.653 6.841 -32.307 1.00 83.75 84 PRO A CA 1
ATOM 669 C C . PRO A 1 84 ? 27.993 6.883 -31.566 1.00 83.75 84 PRO A C 1
ATOM 671 O O . PRO A 1 84 ? 29.026 6.963 -32.218 1.00 83.75 84 PRO A O 1
ATOM 674 N N . LEU A 1 85 ? 28.013 6.745 -30.236 1.00 83.94 85 LEU A N 1
ATOM 675 C CA . LEU A 1 85 ? 29.255 6.737 -29.449 1.00 83.94 85 LEU A CA 1
ATOM 676 C C . LEU A 1 85 ? 30.113 5.494 -29.718 1.00 83.94 85 LEU A C 1
ATOM 678 O O . LEU A 1 85 ? 31.335 5.559 -29.621 1.00 83.94 85 LEU A O 1
ATOM 682 N N . ILE A 1 86 ? 29.482 4.381 -30.101 1.00 84.25 86 ILE A N 1
ATOM 683 C CA . ILE A 1 86 ? 30.169 3.149 -30.509 1.00 84.25 86 ILE A CA 1
ATOM 684 C C . ILE A 1 86 ? 30.778 3.311 -31.906 1.00 84.25 86 ILE A C 1
ATOM 686 O O . ILE A 1 86 ? 31.803 2.703 -32.198 1.00 84.25 86 ILE A O 1
ATOM 690 N N . VAL A 1 87 ? 30.182 4.151 -32.757 1.00 85.81 87 VAL A N 1
ATOM 691 C CA . VAL A 1 87 ? 30.660 4.419 -34.122 1.00 85.81 87 VAL A CA 1
ATOM 692 C C . VAL A 1 87 ? 31.801 5.446 -34.145 1.00 85.81 87 VAL A C 1
ATOM 694 O O . VAL A 1 87 ? 32.647 5.377 -35.031 1.00 85.81 87 VAL A O 1
ATOM 697 N N . VAL A 1 88 ? 31.896 6.343 -33.152 1.00 82.50 88 VAL A N 1
ATOM 698 C CA . VAL A 1 88 ? 32.990 7.333 -33.020 1.00 82.50 88 VAL A CA 1
ATOM 699 C C . VAL A 1 88 ? 34.404 6.738 -33.182 1.00 82.50 88 VAL A C 1
ATOM 701 O O . VAL A 1 88 ? 35.160 7.289 -33.977 1.00 82.50 88 VAL A O 1
ATOM 704 N N . PRO A 1 89 ? 34.806 5.630 -32.520 1.00 81.94 89 PRO A N 1
ATOM 705 C CA . PRO A 1 89 ? 36.144 5.050 -32.708 1.00 81.94 89 PRO A CA 1
ATOM 706 C C . PRO A 1 89 ? 36.384 4.432 -34.097 1.00 81.94 89 PRO A C 1
ATOM 708 O O . PRO A 1 89 ? 37.528 4.133 -34.429 1.00 81.94 89 PRO A O 1
ATOM 711 N N . PHE A 1 90 ? 35.338 4.238 -34.906 1.00 78.31 90 PHE A N 1
ATOM 712 C CA . PHE A 1 90 ? 35.423 3.703 -36.270 1.00 78.31 90 PHE A CA 1
ATOM 713 C C . PHE A 1 90 ? 35.331 4.789 -37.353 1.00 78.31 90 PHE A C 1
ATOM 715 O O . PHE A 1 90 ? 35.431 4.474 -38.538 1.00 78.31 90 PHE A O 1
ATOM 722 N N . HIS A 1 91 ? 35.172 6.058 -36.967 1.00 72.50 91 HIS A N 1
ATOM 723 C CA . HIS A 1 91 ? 35.268 7.199 -37.870 1.00 72.50 91 HIS A CA 1
ATOM 724 C C . HIS A 1 91 ? 36.753 7.561 -38.066 1.00 72.50 91 HIS A C 1
ATOM 726 O O . HIS A 1 91 ? 37.286 8.443 -37.394 1.00 72.50 91 HIS A O 1
ATOM 732 N N . GLN A 1 92 ? 37.436 6.833 -38.957 1.00 63.75 92 GLN A N 1
ATOM 733 C CA . GLN A 1 92 ? 38.633 7.355 -39.641 1.00 63.75 92 GLN A CA 1
ATOM 734 C C . GLN A 1 92 ? 38.248 8.461 -40.635 1.00 63.75 92 GLN A C 1
ATOM 736 O O . GLN A 1 92 ? 39.176 9.123 -41.145 1.00 63.75 92 GLN A O 1
#

Foldseek 3Di:
DVLVVLLVVLVVVVVVDPLVVSLVVLVVVVPPPPPDDPPDDDPPPPDPDPVSNVVSNVSSVVVPPPPDDPDVVVVVVVVVVCVVVVCVVVPD

Sequence (92 aa):
LLLLREIRADQWAAEQVDFLLLAESLLMVVSAPLMHSESFCAAFSCAAPKNRLEERIEALLAETHLPQPPNWYSLMWLLLSLFPLIVVPFHQ

pLDDT: mean 78.48, std 13.74, range [48.22, 92.62]

Secondary structure (DSSP, 8-state):
-HHHHHHHHHHHHHHHS-HHHHHHHHHHHHHS-----SS---TT-S---HHHHHHHHHHHHHTTSPPPPP-HHHHHHHHHHHHHHHHGGG--